Protein AF-A0A348UPK6-F1 (afdb_monomer_lite)

Structure (mmCIF, N/CA/C/O backbone):
data_AF-A0A348UPK6-F1
#
_entry.id   AF-A0A348UPK6-F1
#
loop_
_atom_site.group_PDB
_atom_site.id
_atom_site.type_symbol
_atom_site.label_atom_id
_atom_site.label_alt_id
_atom_site.label_comp_id
_atom_site.label_asym_id
_atom_site.label_entity_id
_atom_site.label_seq_id
_atom_site.pdbx_PDB_ins_code
_atom_site.Cartn_x
_atom_site.Cartn_y
_atom_site.Cartn_z
_atom_site.occupancy
_atom_site.B_iso_or_equiv
_atom_site.auth_seq_id
_atom_site.auth_comp_id
_atom_site.auth_asym_id
_atom_site.auth_atom_id
_atom_site.pdbx_PDB_model_num
ATOM 1 N N . THR A 1 1 ? 34.569 -4.198 -4.399 1.00 85.81 1 THR A N 1
ATOM 2 C CA . THR A 1 1 ? 33.743 -2.998 -4.152 1.00 85.81 1 THR A CA 1
ATOM 3 C C . THR A 1 1 ? 32.481 -3.267 -3.339 1.00 85.81 1 THR A C 1
ATOM 5 O O . THR A 1 1 ? 31.891 -2.295 -2.911 1.00 85.81 1 THR A O 1
ATOM 8 N N . GLN A 1 2 ? 32.067 -4.521 -3.068 1.00 93.75 2 GLN A N 1
ATOM 9 C CA . GLN A 1 2 ? 30.831 -4.816 -2.306 1.00 93.75 2 GLN A CA 1
ATOM 10 C C . GLN A 1 2 ? 29.590 -4.092 -2.875 1.00 93.75 2 GLN A C 1
ATOM 12 O O . GLN A 1 2 ? 28.757 -3.576 -2.139 1.00 93.75 2 GLN A O 1
ATOM 17 N N . CYS A 1 3 ? 29.475 -4.044 -4.208 1.00 94.88 3 CYS A N 1
ATOM 18 C CA . CYS A 1 3 ? 28.359 -3.404 -4.904 1.00 94.88 3 CYS A CA 1
ATOM 19 C C . CYS A 1 3 ? 27.538 -4.430 -5.688 1.00 94.88 3 CYS A C 1
ATOM 21 O O . CYS A 1 3 ? 28.096 -5.376 -6.246 1.00 94.88 3 CYS A O 1
ATOM 23 N N . LEU A 1 4 ? 26.229 -4.186 -5.785 1.00 95.31 4 LEU A N 1
ATOM 24 C CA . LEU A 1 4 ? 25.307 -4.931 -6.638 1.00 95.31 4 LEU A CA 1
ATOM 25 C C . LEU A 1 4 ? 24.883 -4.060 -7.825 1.00 95.31 4 LEU A C 1
ATOM 27 O O . LEU A 1 4 ? 24.466 -2.917 -7.646 1.00 95.31 4 LEU A O 1
ATOM 31 N N . VAL A 1 5 ? 24.955 -4.609 -9.036 1.00 95.19 5 VAL A N 1
ATOM 32 C CA . VAL A 1 5 ? 24.438 -3.938 -10.234 1.00 95.19 5 VAL A CA 1
ATOM 33 C C . VAL A 1 5 ? 22.920 -4.091 -10.262 1.00 95.19 5 VAL A C 1
ATOM 35 O O . VAL A 1 5 ? 22.407 -5.207 -10.308 1.00 95.19 5 VAL A O 1
ATOM 38 N N . GLN A 1 6 ? 22.197 -2.973 -10.257 1.00 95.12 6 GLN A N 1
ATOM 39 C CA . GLN A 1 6 ? 20.739 -2.952 -10.348 1.00 95.12 6 GLN A CA 1
ATOM 40 C C . GLN A 1 6 ? 20.281 -2.019 -11.465 1.00 95.12 6 GLN A C 1
ATOM 42 O O . GLN A 1 6 ? 20.855 -0.954 -11.690 1.00 95.12 6 GLN A O 1
ATOM 47 N N . ARG A 1 7 ? 19.212 -2.412 -12.162 1.00 94.94 7 ARG A N 1
ATOM 48 C CA . ARG A 1 7 ? 18.502 -1.515 -13.078 1.00 94.94 7 ARG A CA 1
ATOM 49 C C . ARG A 1 7 ? 17.512 -0.689 -12.269 1.00 94.94 7 ARG A C 1
ATOM 51 O O . ARG A 1 7 ? 16.774 -1.242 -11.459 1.00 94.94 7 ARG A O 1
ATOM 58 N N . LYS A 1 8 ? 17.485 0.624 -12.502 1.00 96.06 8 LYS A N 1
ATOM 59 C CA . LYS A 1 8 ? 16.545 1.521 -11.825 1.00 96.06 8 LYS A CA 1
ATOM 60 C C . LYS A 1 8 ? 15.106 1.159 -12.212 1.00 96.06 8 LYS A C 1
ATOM 62 O O . LYS A 1 8 ? 14.749 1.246 -13.386 1.00 96.06 8 LYS A O 1
ATOM 67 N N . ALA A 1 9 ? 14.302 0.773 -11.226 1.00 97.50 9 ALA A N 1
ATOM 68 C CA . ALA A 1 9 ? 12.868 0.574 -11.393 1.00 97.50 9 ALA A CA 1
ATOM 69 C C . ALA A 1 9 ? 12.145 1.923 -11.556 1.00 97.50 9 ALA A C 1
ATOM 71 O O . ALA A 1 9 ? 12.619 2.959 -11.080 1.00 97.50 9 ALA A O 1
ATOM 72 N N . LYS A 1 10 ? 10.998 1.915 -12.239 1.00 97.75 10 LYS A N 1
ATOM 73 C CA . LYS A 1 10 ? 10.099 3.079 -12.304 1.00 97.75 10 LYS A CA 1
ATOM 74 C C . LYS A 1 10 ? 9.253 3.165 -11.030 1.00 97.75 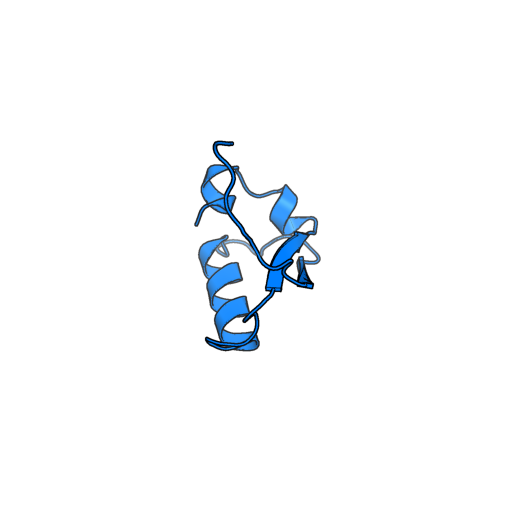10 LYS A C 1
ATOM 76 O O . LYS A 1 10 ? 9.031 2.156 -10.374 1.00 97.75 10 LYS A O 1
ATOM 81 N N . ASN A 1 11 ? 8.736 4.341 -10.698 1.00 97.88 11 ASN A N 1
ATOM 82 C CA . ASN A 1 11 ? 7.844 4.484 -9.546 1.00 9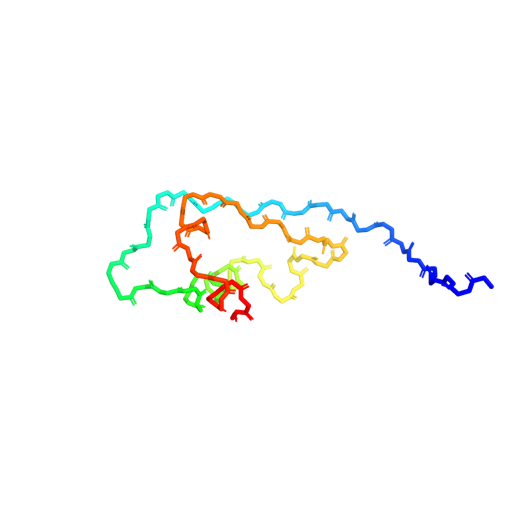7.88 11 ASN A CA 1
ATOM 83 C C . ASN A 1 11 ? 6.402 4.168 -9.949 1.00 97.88 11 ASN A C 1
ATOM 85 O O . ASN A 1 11 ? 5.936 4.623 -10.995 1.00 97.88 11 ASN A O 1
ATOM 89 N N . TYR A 1 12 ? 5.692 3.433 -9.099 1.00 97.88 12 TYR A N 1
ATOM 90 C CA . TYR A 1 12 ? 4.257 3.197 -9.210 1.00 97.88 12 TYR A CA 1
ATOM 91 C C . TYR A 1 12 ? 3.584 3.691 -7.931 1.00 97.88 12 TYR A C 1
ATOM 93 O O . TYR A 1 12 ? 3.689 3.066 -6.878 1.00 97.88 12 TYR A O 1
ATOM 101 N N . ARG A 1 13 ? 2.880 4.821 -8.007 1.00 98.00 13 ARG A N 1
ATOM 102 C CA . ARG A 1 13 ? 2.228 5.416 -6.836 1.00 98.00 13 ARG A CA 1
ATOM 103 C C . ARG A 1 13 ? 0.860 4.787 -6.593 1.00 98.00 13 ARG A C 1
ATOM 105 O O . ARG A 1 13 ? -0.029 4.909 -7.432 1.00 98.00 13 ARG A O 1
ATOM 112 N N . VAL A 1 14 ? 0.671 4.223 -5.405 1.00 97.56 14 VAL A N 1
ATOM 113 C CA . VAL A 1 14 ? -0.630 3.773 -4.899 1.00 97.56 14 VAL A CA 1
ATOM 114 C C . VAL A 1 14 ? -1.085 4.756 -3.832 1.00 97.56 14 VAL A C 1
ATOM 116 O O . VAL A 1 14 ? -0.531 4.799 -2.735 1.00 97.56 14 VAL A O 1
ATOM 119 N N . LEU A 1 15 ? -2.084 5.571 -4.164 1.00 97.56 15 LEU A N 1
ATOM 120 C CA . LEU A 1 15 ? -2.694 6.512 -3.233 1.00 97.56 15 LEU A CA 1
ATOM 121 C C . LEU A 1 15 ? -3.976 5.901 -2.667 1.00 97.56 15 LEU A C 1
ATOM 123 O O . LEU A 1 15 ? -4.919 5.652 -3.412 1.00 97.56 15 LEU A O 1
ATOM 127 N N . VAL A 1 16 ? -4.004 5.681 -1.354 1.00 96.12 16 VAL A N 1
ATOM 128 C CA . VAL A 1 16 ? -5.191 5.216 -0.633 1.00 96.12 16 VAL A CA 1
ATOM 129 C C . VAL A 1 16 ? -5.811 6.400 0.086 1.00 96.12 16 VAL A C 1
ATOM 131 O O . VAL A 1 16 ? -5.306 6.865 1.112 1.00 96.12 16 VAL A O 1
ATOM 134 N N . GLU A 1 17 ? -6.883 6.918 -0.496 1.00 92.56 17 GLU A N 1
ATOM 135 C CA . GLU A 1 17 ? -7.645 8.028 0.062 1.00 92.56 17 GLU A CA 1
ATOM 136 C C . GLU A 1 17 ? -8.581 7.539 1.173 1.00 92.56 17 GLU A C 1
ATOM 138 O O . GLU A 1 17 ? -9.029 6.394 1.166 1.00 92.56 17 GLU A O 1
ATOM 143 N N . ASN A 1 18 ? -8.890 8.430 2.119 1.00 93.06 18 ASN A N 1
ATOM 144 C CA . ASN A 1 18 ? -9.738 8.160 3.287 1.00 93.06 18 ASN A CA 1
ATOM 145 C C . ASN A 1 18 ? -9.181 7.092 4.253 1.00 93.06 18 ASN A C 1
ATOM 147 O O . ASN A 1 18 ? -8.061 6.604 4.104 1.00 93.06 18 ASN A O 1
ATOM 151 N N . ALA A 1 19 ? -9.926 6.820 5.326 1.00 93.62 19 ALA A N 1
ATOM 152 C CA . ALA A 1 19 ? -9.613 5.764 6.284 1.00 93.62 19 ALA A CA 1
ATOM 153 C C . ALA A 1 19 ? -10.219 4.427 5.831 1.00 93.62 19 ALA A C 1
ATOM 155 O O . ALA A 1 19 ? -11.193 4.404 5.081 1.00 93.62 19 ALA A O 1
ATOM 156 N N . LEU A 1 20 ? -9.654 3.315 6.310 1.00 93.75 20 LEU A N 1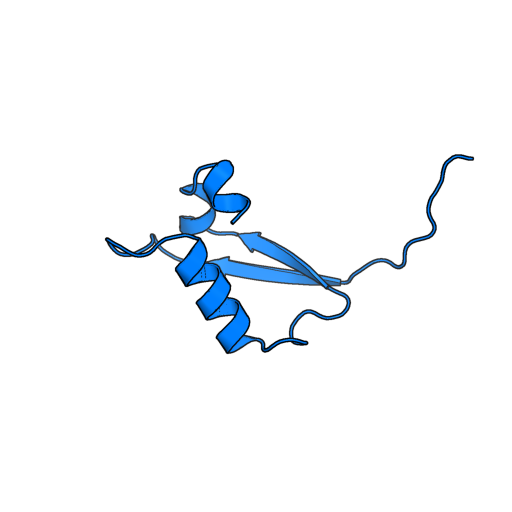
ATOM 157 C CA . LEU A 1 20 ? -10.247 1.996 6.097 1.00 93.75 20 LEU A CA 1
ATOM 158 C C . LEU A 1 20 ? -11.563 1.882 6.875 1.00 93.75 20 LEU A C 1
ATOM 160 O O . LEU A 1 20 ? -11.666 2.352 8.009 1.00 93.75 20 LEU A O 1
ATOM 164 N N . ASN A 1 21 ? -12.558 1.239 6.263 1.00 95.44 21 ASN A N 1
ATOM 165 C CA . ASN A 1 21 ? -13.820 0.941 6.931 1.00 95.44 21 ASN A CA 1
ATOM 166 C C . ASN A 1 21 ? -13.602 -0.054 8.089 1.00 95.44 21 ASN A C 1
ATOM 168 O O . ASN A 1 21 ? -12.657 -0.847 8.047 1.00 95.44 21 ASN A O 1
ATOM 172 N N . PRO A 1 22 ? -14.481 -0.067 9.109 1.00 95.94 22 PRO A N 1
ATOM 173 C CA . PRO A 1 22 ? -14.409 -1.051 10.183 1.00 95.94 22 PRO A CA 1
ATOM 174 C C . PRO A 1 22 ? -14.371 -2.486 9.641 1.00 95.94 22 PRO A C 1
ATOM 176 O O . PRO A 1 22 ? -15.174 -2.850 8.785 1.00 95.94 22 PRO A O 1
ATOM 179 N N . GLY A 1 23 ? -13.433 -3.290 10.144 1.00 95.75 23 GLY A N 1
ATOM 180 C CA . GLY A 1 23 ? -13.229 -4.673 9.700 1.00 95.75 23 GLY A CA 1
ATOM 181 C C . GLY A 1 23 ? -12.413 -4.836 8.413 1.00 95.75 23 GLY A C 1
ATOM 182 O O . GLY A 1 23 ? -12.203 -5.970 7.998 1.00 95.75 23 GLY A O 1
ATOM 183 N N . VAL A 1 24 ? -11.936 -3.746 7.799 1.00 96.56 24 VAL A N 1
ATOM 184 C CA . VAL A 1 24 ? -11.017 -3.778 6.650 1.00 96.56 24 VAL A CA 1
ATOM 185 C C . VAL A 1 24 ? -9.593 -3.503 7.124 1.00 96.56 24 VAL A C 1
ATOM 187 O O . VAL A 1 24 ? -9.337 -2.509 7.809 1.00 96.56 24 VAL A O 1
ATOM 190 N N . TYR A 1 25 ? -8.655 -4.360 6.728 1.00 95.50 25 TYR A N 1
ATOM 191 C CA . TYR A 1 25 ? -7.265 -4.316 7.175 1.00 95.50 25 TYR A CA 1
ATOM 192 C C . TYR A 1 25 ? -6.279 -4.217 6.002 1.00 95.50 25 TYR A C 1
ATOM 194 O O . TYR A 1 25 ? -6.647 -4.210 4.827 1.00 95.50 25 TYR A O 1
ATOM 202 N N . ALA A 1 26 ? -4.984 -4.137 6.326 1.00 96.56 26 ALA A N 1
ATOM 203 C CA . ALA A 1 26 ? -3.911 -4.028 5.337 1.00 96.56 26 ALA A CA 1
ATOM 204 C C . ALA A 1 26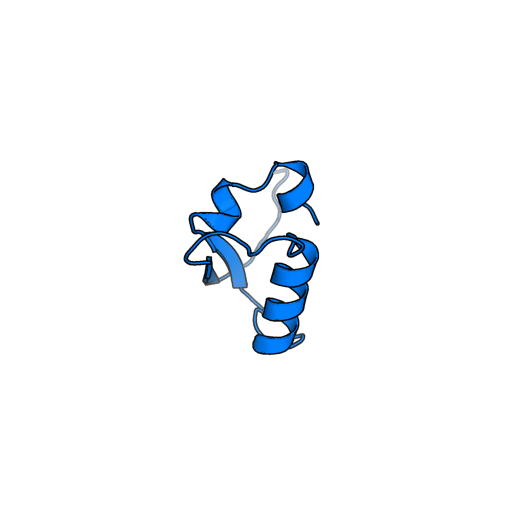 ? -3.934 -5.168 4.305 1.00 96.56 26 ALA A C 1
ATOM 206 O O . ALA A 1 26 ? -3.704 -4.930 3.119 1.00 96.56 26 ALA A O 1
ATOM 207 N N . LYS A 1 27 ? -4.284 -6.390 4.736 1.00 97.12 27 LYS A N 1
ATOM 208 C CA . LYS A 1 27 ? -4.369 -7.546 3.840 1.00 97.12 27 LYS A CA 1
ATOM 209 C C . LYS A 1 27 ? -5.451 -7.374 2.775 1.00 97.12 27 LYS A C 1
ATOM 211 O O . LYS A 1 27 ? -5.212 -7.678 1.609 1.00 97.12 27 LYS A O 1
ATOM 216 N N . ASP A 1 28 ? -6.611 -6.856 3.156 1.00 97.38 28 ASP A N 1
ATOM 217 C CA . ASP A 1 28 ? -7.718 -6.621 2.229 1.00 97.38 28 ASP A CA 1
ATOM 218 C C . ASP A 1 28 ? -7.338 -5.560 1.196 1.00 97.38 28 ASP A C 1
ATOM 220 O O . ASP A 1 28 ? -7.583 -5.732 0.004 1.00 97.38 28 ASP A O 1
ATOM 224 N N . LEU A 1 29 ? -6.652 -4.501 1.642 1.00 95.56 29 LEU A N 1
ATOM 225 C CA . LEU A 1 29 ? -6.138 -3.452 0.767 1.00 95.56 29 LEU A CA 1
ATOM 226 C C . LEU A 1 29 ? -5.176 -4.014 -0.292 1.00 95.56 29 LEU A C 1
ATOM 228 O O . LEU A 1 29 ? -5.346 -3.738 -1.483 1.00 95.56 29 LEU A O 1
ATOM 232 N N . ILE A 1 30 ? -4.160 -4.783 0.119 1.00 96.19 30 ILE A N 1
ATOM 233 C CA . ILE A 1 30 ? -3.156 -5.290 -0.824 1.00 96.19 30 ILE A CA 1
ATOM 234 C C . ILE A 1 30 ? -3.747 -6.342 -1.766 1.00 96.19 30 ILE A C 1
ATOM 236 O O . ILE A 1 30 ? -3.435 -6.336 -2.956 1.00 96.19 30 ILE A O 1
ATOM 240 N N . LEU A 1 31 ? -4.649 -7.201 -1.280 1.00 97.38 31 LEU A N 1
ATOM 241 C CA . LEU A 1 31 ? -5.337 -8.177 -2.128 1.00 97.38 31 LEU A CA 1
ATOM 242 C C . LEU A 1 31 ? -6.271 -7.497 -3.132 1.00 97.38 31 LEU A C 1
ATOM 244 O O . LEU A 1 31 ? -6.292 -7.892 -4.299 1.00 97.38 31 LEU A O 1
ATOM 248 N N . TYR A 1 32 ? -6.977 -6.443 -2.717 1.00 96.88 32 TYR A N 1
ATOM 249 C CA . TYR A 1 32 ? -7.767 -5.618 -3.625 1.00 96.88 32 TYR A CA 1
ATOM 250 C C . TYR A 1 32 ? -6.886 -4.990 -4.710 1.00 96.88 32 TYR A C 1
ATOM 252 O O . TYR A 1 32 ? -7.188 -5.132 -5.895 1.00 96.88 32 TYR A O 1
ATOM 260 N N . LEU A 1 33 ? -5.760 -4.368 -4.335 1.00 96.44 33 LEU A N 1
ATOM 261 C CA . LEU A 1 33 ? -4.824 -3.777 -5.295 1.00 96.44 33 LEU A CA 1
ATOM 262 C C . LEU A 1 33 ? -4.302 -4.816 -6.294 1.00 96.44 33 LEU A C 1
ATOM 264 O O . LEU A 1 33 ? -4.328 -4.555 -7.495 1.00 96.44 33 LEU A O 1
ATOM 268 N N . ILE A 1 34 ? -3.855 -5.985 -5.821 1.00 97.12 34 ILE A N 1
ATOM 269 C CA . ILE A 1 34 ? -3.376 -7.076 -6.684 1.00 97.12 34 ILE A CA 1
ATOM 270 C C . ILE A 1 34 ? -4.480 -7.519 -7.651 1.00 97.12 34 ILE A C 1
ATOM 272 O O . ILE A 1 34 ? -4.201 -7.732 -8.829 1.00 97.12 34 ILE A O 1
ATOM 276 N N . GLY A 1 35 ? -5.729 -7.609 -7.188 1.00 98.25 35 GLY A N 1
ATOM 277 C CA . GLY A 1 35 ? -6.880 -7.902 -8.043 1.00 98.25 35 GLY A CA 1
ATOM 278 C C . GLY A 1 35 ? -7.120 -6.847 -9.130 1.00 98.25 35 GLY A C 1
ATOM 279 O O . GLY A 1 35 ? -7.534 -7.201 -10.229 1.00 98.25 35 GLY A O 1
ATOM 280 N N . GLN A 1 36 ? -6.824 -5.571 -8.854 1.00 97.62 36 GLN A N 1
ATOM 281 C CA . GLN A 1 36 ? -6.964 -4.477 -9.823 1.00 97.62 36 GLN A CA 1
ATOM 282 C C . GLN A 1 36 ? -5.837 -4.447 -10.861 1.00 97.62 36 GLN A C 1
ATOM 284 O O . GLN A 1 36 ? -6.101 -4.263 -12.047 1.00 97.62 36 GLN A O 1
ATOM 289 N N . ILE A 1 37 ? -4.581 -4.601 -10.431 1.00 96.88 37 ILE A N 1
ATOM 290 C CA . ILE A 1 37 ? -3.421 -4.466 -11.330 1.00 96.88 37 ILE A CA 1
ATOM 291 C C . ILE A 1 37 ? -3.009 -5.798 -11.979 1.00 96.88 37 ILE A C 1
ATOM 293 O O . ILE A 1 37 ? -2.275 -5.807 -12.966 1.00 96.88 37 ILE A O 1
ATOM 297 N N . GLY A 1 38 ? -3.478 -6.929 -11.449 1.00 96.94 38 GLY A N 1
ATOM 298 C CA . GLY A 1 38 ? -3.090 -8.267 -11.886 1.00 96.94 38 GLY A CA 1
ATOM 299 C C . GLY A 1 38 ? -1.666 -8.654 -11.467 1.00 96.94 38 GLY A C 1
ATOM 300 O O . GLY A 1 38 ? -0.891 -7.856 -10.939 1.00 96.94 38 GLY A O 1
ATOM 301 N N . THR A 1 39 ? -1.284 -9.905 -11.729 1.00 95.31 39 THR A N 1
ATOM 302 C CA . THR A 1 39 ? -0.005 -10.472 -11.255 1.00 95.31 39 THR A CA 1
ATOM 303 C C . THR A 1 39 ? 1.240 -9.801 -11.848 1.00 95.31 39 THR A C 1
ATOM 305 O O . THR A 1 39 ? 2.297 -9.823 -11.223 1.00 95.31 39 T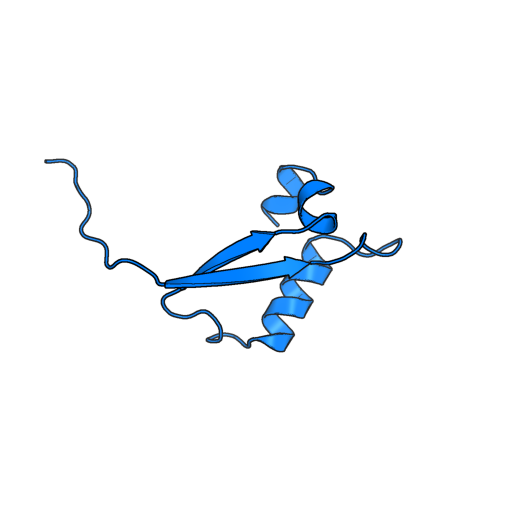HR A O 1
ATOM 308 N N . ALA A 1 40 ? 1.123 -9.175 -13.023 1.00 95.50 40 ALA A N 1
ATOM 309 C CA . ALA A 1 40 ? 2.213 -8.480 -13.714 1.00 95.50 40 ALA A CA 1
ATOM 310 C C . ALA A 1 40 ? 2.059 -6.944 -13.734 1.00 95.50 40 ALA A C 1
ATOM 312 O O . ALA A 1 40 ? 2.866 -6.250 -14.354 1.00 95.50 40 ALA A O 1
ATOM 313 N N . GLY A 1 41 ? 1.048 -6.387 -13.056 1.00 94.75 41 GLY A N 1
ATOM 314 C CA . GLY A 1 41 ? 0.676 -4.971 -13.184 1.00 94.75 41 GLY A CA 1
ATOM 315 C C . GLY A 1 41 ? 1.741 -3.958 -12.760 1.00 94.75 41 GLY A C 1
ATOM 316 O O . GLY A 1 41 ? 1.725 -2.819 -13.215 1.00 94.75 41 GLY A O 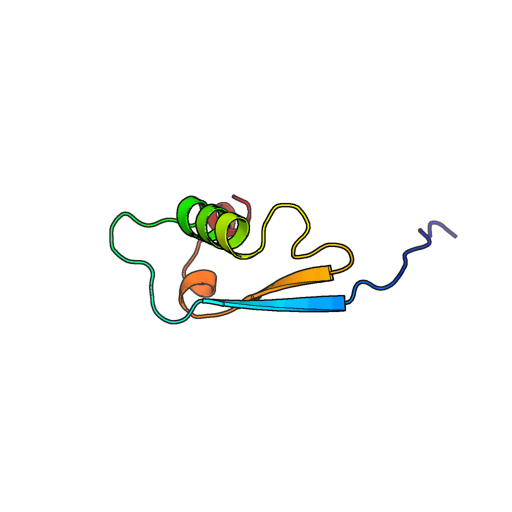1
ATOM 317 N N . ALA A 1 42 ? 2.693 -4.374 -11.923 1.00 96.12 42 ALA A N 1
ATOM 318 C CA . ALA A 1 42 ? 3.788 -3.536 -11.436 1.00 96.12 42 ALA A CA 1
ATOM 319 C C . ALA A 1 42 ? 5.181 -4.050 -11.842 1.00 96.12 42 ALA A C 1
ATOM 321 O O . ALA A 1 42 ? 6.189 -3.657 -11.250 1.00 96.12 42 ALA A O 1
ATOM 322 N N . THR A 1 43 ? 5.287 -4.924 -12.849 1.00 97.50 43 THR A N 1
ATOM 323 C CA . THR A 1 43 ? 6.590 -5.431 -13.307 1.00 97.50 43 THR A CA 1
ATOM 324 C C . THR A 1 43 ? 7.528 -4.279 -13.692 1.00 97.50 43 THR A C 1
ATOM 326 O O . THR A 1 43 ? 7.153 -3.357 -14.416 1.00 97.50 43 THR A O 1
ATOM 329 N N . GLY A 1 44 ? 8.764 -4.313 -13.184 1.00 96.94 44 GLY A N 1
ATOM 330 C CA . GLY A 1 44 ? 9.767 -3.266 -13.419 1.00 96.94 44 GLY A CA 1
ATOM 331 C C . GLY A 1 44 ? 9.548 -1.969 -12.628 1.00 96.94 44 GLY A C 1
ATOM 332 O O . GLY A 1 44 ? 10.230 -0.977 -12.904 1.00 96.94 44 GLY A O 1
ATOM 333 N N . HIS A 1 45 ? 8.624 -1.969 -11.662 1.00 98.00 45 HIS A N 1
ATOM 334 C CA . HIS A 1 45 ? 8.330 -0.819 -10.815 1.00 98.00 45 HIS A CA 1
ATOM 335 C C . HIS A 1 45 ? 8.604 -1.094 -9.334 1.00 98.00 45 HIS A C 1
ATOM 337 O O . HIS A 1 45 ? 8.471 -2.218 -8.855 1.00 98.00 45 HIS A O 1
ATOM 343 N N . THR A 1 46 ? 8.931 -0.031 -8.605 1.00 97.81 46 THR A N 1
ATOM 344 C CA . THR A 1 46 ? 8.802 0.033 -7.149 1.00 97.81 46 THR A CA 1
ATOM 345 C C . THR A 1 46 ? 7.435 0.623 -6.832 1.00 97.81 46 THR A C 1
ATOM 347 O O . THR A 1 46 ? 7.119 1.725 -7.287 1.00 97.81 46 THR A O 1
ATOM 350 N N . ILE A 1 47 ? 6.621 -0.101 -6.064 1.00 97.38 47 ILE A N 1
ATOM 351 C CA . ILE A 1 47 ? 5.322 0.401 -5.609 1.00 97.38 47 ILE A CA 1
ATOM 352 C C . ILE A 1 47 ? 5.523 1.279 -4.372 1.00 97.38 47 ILE A C 1
ATOM 354 O O . ILE A 1 47 ? 6.132 0.855 -3.392 1.00 97.38 47 ILE A O 1
ATOM 358 N N . GLU A 1 48 ? 4.978 2.490 -4.414 1.00 98.00 48 GLU A N 1
ATOM 359 C CA . GLU A 1 48 ? 5.017 3.460 -3.322 1.00 98.00 48 GLU A CA 1
ATOM 360 C C . GLU A 1 48 ? 3.601 3.671 -2.773 1.00 98.00 48 GLU A C 1
ATOM 362 O O . GLU A 1 48 ? 2.748 4.271 -3.434 1.00 98.00 48 GLU A O 1
ATOM 367 N N . TYR A 1 49 ? 3.353 3.180 -1.557 1.00 97.56 49 TYR A N 1
ATOM 368 C CA . TYR A 1 49 ? 2.070 3.323 -0.867 1.00 97.56 49 TYR A CA 1
ATOM 369 C C . TYR A 1 49 ? 1.989 4.661 -0.136 1.00 97.56 49 TYR A C 1
ATOM 371 O O . TYR A 1 49 ? 2.850 5.007 0.674 1.00 97.56 49 TYR A O 1
ATOM 379 N N . MET A 1 50 ? 0.928 5.414 -0.404 1.00 97.62 50 MET A N 1
ATOM 380 C CA . MET A 1 50 ? 0.713 6.752 0.131 1.00 97.62 50 MET A CA 1
ATOM 381 C C . MET A 1 50 ? -0.732 6.923 0.595 1.00 97.62 50 MET A C 1
ATOM 383 O O . MET A 1 50 ? -1.637 6.243 0.122 1.00 97.62 50 MET A O 1
ATOM 387 N N . GLY A 1 51 ? -0.954 7.886 1.487 1.00 97.00 51 GLY A N 1
ATOM 388 C CA . GLY A 1 51 ? -2.294 8.307 1.897 1.00 97.00 51 GLY A CA 1
ATOM 389 C C . GLY A 1 51 ? -2.586 8.119 3.388 1.00 97.00 51 GLY A C 1
ATOM 390 O O . GLY A 1 51 ? -1.781 7.527 4.114 1.00 97.00 51 GLY A O 1
ATOM 391 N N . PRO A 1 52 ? -3.701 8.695 3.873 1.00 95.50 52 PRO A N 1
ATOM 392 C CA . PRO A 1 52 ? -4.087 8.654 5.282 1.00 95.50 52 PRO A CA 1
ATOM 393 C C . PRO A 1 52 ? -4.265 7.228 5.815 1.00 95.50 52 PRO A C 1
ATOM 395 O O . PRO A 1 52 ? -3.730 6.942 6.883 1.00 95.50 52 PRO A O 1
ATOM 398 N N . ALA A 1 53 ? -4.907 6.325 5.063 1.00 95.75 53 ALA A N 1
ATOM 399 C CA . ALA A 1 53 ? -5.042 4.921 5.457 1.00 95.75 53 ALA A CA 1
ATOM 400 C C . ALA A 1 53 ? -3.680 4.258 5.715 1.00 95.75 53 ALA A C 1
ATOM 402 O O . ALA A 1 53 ? -3.472 3.681 6.775 1.00 95.75 53 ALA A O 1
ATOM 403 N N . ILE A 1 54 ? -2.718 4.409 4.794 1.00 97.19 54 ILE A N 1
ATOM 404 C CA . ILE A 1 54 ? -1.370 3.828 4.925 1.00 97.19 54 ILE A CA 1
ATOM 405 C C . ILE A 1 54 ? -0.630 4.393 6.143 1.00 97.19 54 ILE A C 1
ATOM 407 O O . ILE A 1 54 ? 0.041 3.658 6.868 1.00 97.19 54 ILE A O 1
ATOM 411 N N . ARG A 1 55 ? -0.763 5.702 6.398 1.00 96.00 55 ARG A N 1
ATOM 412 C CA . ARG A 1 55 ? -0.150 6.351 7.567 1.00 96.00 55 ARG A CA 1
ATOM 413 C C . ARG A 1 55 ? -0.745 5.871 8.889 1.00 96.00 55 ARG A C 1
ATOM 415 O O . ARG A 1 55 ? -0.001 5.785 9.861 1.00 96.00 55 ARG A O 1
ATOM 422 N N . ALA A 1 56 ? -2.037 5.549 8.915 1.00 95.69 56 ALA A N 1
ATOM 423 C CA . ALA A 1 56 ? -2.726 5.042 10.099 1.00 95.69 56 ALA A CA 1
ATOM 424 C C . ALA A 1 56 ? -2.367 3.582 10.440 1.00 95.69 56 ALA A C 1
ATOM 426 O O . ALA A 1 56 ? -2.568 3.162 11.577 1.00 95.69 56 ALA A O 1
ATOM 427 N N . LEU A 1 57 ? -1.816 2.813 9.493 1.00 96.38 57 LEU A N 1
ATOM 428 C CA . LEU A 1 57 ? -1.355 1.447 9.748 1.00 96.38 57 LEU A CA 1
ATOM 429 C C . LEU A 1 57 ? -0.122 1.426 10.661 1.00 96.38 57 LEU A C 1
ATOM 431 O O . LEU A 1 57 ? 0.802 2.236 10.499 1.00 96.38 57 LEU A O 1
ATOM 435 N N . SER A 1 58 ? -0.079 0.434 11.557 1.00 97.25 58 SER A N 1
ATOM 436 C CA . SER A 1 58 ? 1.119 0.088 12.327 1.00 97.25 58 SER A CA 1
ATOM 437 C C . SER A 1 58 ? 2.255 -0.360 11.402 1.00 97.25 58 SER A C 1
ATOM 439 O O . SER A 1 58 ? 2.031 -0.738 10.251 1.00 97.25 58 SER A O 1
ATOM 441 N N . MET A 1 59 ? 3.493 -0.349 11.901 1.00 96.69 59 MET A N 1
ATOM 442 C CA . MET A 1 59 ? 4.634 -0.843 11.121 1.00 96.69 59 MET A CA 1
ATOM 443 C C . MET A 1 59 ? 4.487 -2.318 10.741 1.00 96.69 59 MET A C 1
ATOM 445 O O . MET A 1 59 ? 4.821 -2.679 9.620 1.00 96.69 59 MET A O 1
ATOM 449 N N . GLU A 1 60 ? 3.938 -3.140 11.636 1.00 97.12 60 GLU A N 1
ATOM 450 C CA . GLU A 1 60 ? 3.643 -4.552 11.369 1.00 97.12 60 GLU A CA 1
ATOM 451 C C . GLU A 1 60 ? 2.622 -4.706 10.236 1.00 97.12 60 GLU A C 1
ATOM 453 O O . GLU A 1 60 ? 2.858 -5.433 9.273 1.00 97.12 60 GLU A O 1
ATOM 458 N N . ALA A 1 61 ? 1.527 -3.943 10.284 1.00 96.56 61 ALA A N 1
ATOM 459 C CA . ALA A 1 61 ? 0.499 -3.992 9.251 1.00 96.56 61 ALA A CA 1
ATOM 460 C C . ALA A 1 61 ? 1.016 -3.532 7.875 1.00 96.56 61 ALA A C 1
ATOM 462 O O . ALA A 1 61 ? 0.493 -3.965 6.855 1.00 96.56 61 ALA A O 1
ATOM 463 N N . ARG A 1 62 ? 2.063 -2.694 7.818 1.00 96.00 62 ARG A N 1
ATOM 464 C CA . ARG A 1 62 ? 2.717 -2.288 6.556 1.00 96.00 62 ARG A CA 1
ATOM 465 C C . ARG A 1 62 ? 3.595 -3.381 5.936 1.00 96.00 62 ARG A C 1
ATOM 467 O O . ARG A 1 62 ? 3.997 -3.228 4.788 1.00 96.00 62 ARG A O 1
ATOM 474 N N . MET A 1 63 ? 3.925 -4.436 6.683 1.00 95.75 63 MET A N 1
ATOM 475 C CA . MET A 1 63 ? 4.736 -5.568 6.211 1.00 95.75 63 MET A CA 1
ATOM 476 C C . MET A 1 63 ? 3.890 -6.759 5.724 1.00 95.75 63 MET A C 1
ATOM 478 O O . MET A 1 63 ? 4.463 -7.756 5.287 1.00 95.75 63 MET A O 1
ATOM 482 N N . THR A 1 64 ? 2.557 -6.672 5.825 1.00 91.19 64 THR A N 1
ATOM 483 C CA . THR A 1 64 ? 1.589 -7.733 5.468 1.00 91.19 64 THR A CA 1
ATOM 484 C C . THR A 1 64 ? 1.127 -7.641 4.015 1.00 91.19 64 THR A C 1
ATOM 486 O O . THR A 1 64 ? 0.913 -8.711 3.389 1.00 91.19 64 THR A O 1
#

Foldseek 3Di:
DPDDDDDDAAEDEDEDEDADDPPDALVNVVVVVCVVQDPCNRPRYDYDYDYDHCVPDDPVSVVD

Secondary structure (DSSP, 8-state):
------PPPEEEEEE--SPPPTT--HHHHHHHHHHHH-TTTTTTEEEEEESHHHHHS-TTGGG-

pLDDT: mean 96.1, std 1.92, range [85.81, 98.25]

Sequence (64 aa):
TQCLVQRKAKNYRVLVENALNPGVYAKDLILYLIGQIGTAGATGHTIEYMGPAIRALSMEARMT

Radius of gyration: 14.26 Å; chains: 1; bounding box: 48×19×26 Å